Protein AF-A0A3G9J976-F1 (afdb_monomer)

Organism: NCBI:txid2487118

Secondary structure (DSSP, 8-state):
-PPPPP-PPP------HHHHHHHHHHHHHH---HHHHHHHHHHHHHHHHHHHHHHHHHT--

pLDDT: mean 85.23, std 12.8, range [47.75, 96.12]

Mean predicted aligned error: 7.73 Å

Radius of gyration: 16.68 Å; Cα contacts (8 Å, |Δi|>4): 9; chains: 1; bounding box: 41×42×29 Å

Nearest PDB structures (foldseek):
  7vp3-assembly2_G  TM=6.730E-01  e=2.166E+00  Arabidopsis thaliana
  7vp2-assembly1_B  TM=6.245E-01  e=4.855E+00  Arabidopsis thaliana
  6zxf-assembly1_J  TM=3.621E-01  e=7.880E+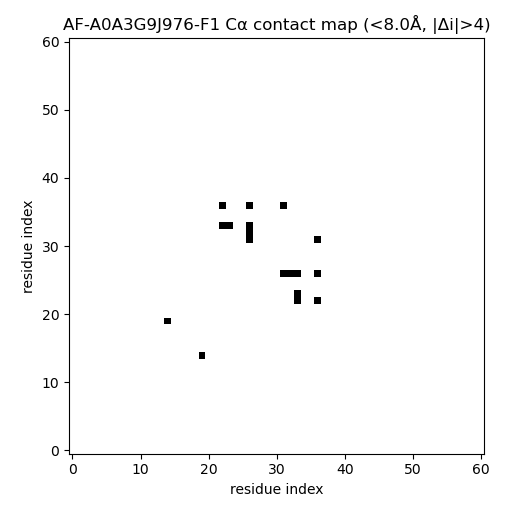00  Homo sapiens

Solvent-accessible surface area (backbone atoms only — not comparable to full-atom values): 3892 Å² total; per-residue (Å²): 128,86,72,79,77,76,94,72,78,88,87,87,79,90,73,60,68,65,63,51,51,52,47,50,50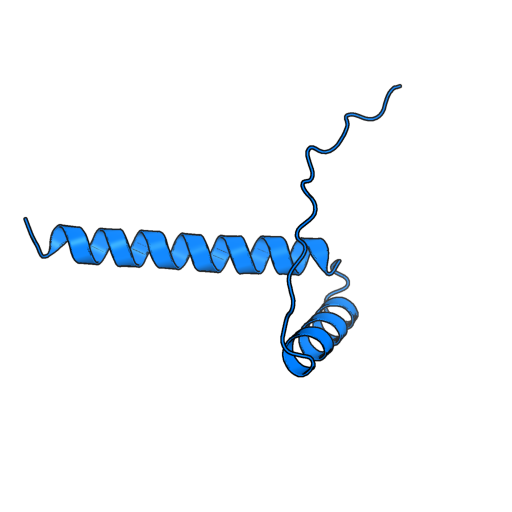,50,23,64,75,67,73,45,54,60,67,59,54,52,54,49,53,51,50,53,50,52,54,52,50,52,56,53,53,51,59,61,50,64,78,74,109

Foldseek 3Di:
DPDPPPPDDDDDDDDDPVVVVVLVVCCVVVVHDSVVVVVVVVVVVVVVVVVVVVVVVVVVD

Sequence (61 aa):
MPRPRKDGVNLNLKIDKQIYDDLNDFSTYSGQTKTFIVEKALKEYMTKYERMKDMLKDDND

Structure (mmCIF, N/CA/C/O backbone):
data_AF-A0A3G9J976-F1
#
_entry.id   AF-A0A3G9J976-F1
#
loop_
_atom_site.group_PDB
_atom_site.id
_atom_site.type_symbol
_atom_site.label_atom_id
_atom_site.label_alt_id
_atom_site.label_comp_id
_atom_site.label_asym_id
_atom_site.label_entity_id
_atom_site.label_seq_id
_atom_site.pdbx_PDB_ins_code
_atom_site.Cartn_x
_atom_site.Cartn_y
_atom_site.Cartn_z
_atom_site.occupancy
_atom_site.B_iso_or_equiv
_atom_site.auth_seq_id
_atom_site.auth_comp_id
_atom_site.auth_asym_id
_atom_site.auth_atom_id
_atom_site.pdbx_PDB_model_num
ATOM 1 N N . MET A 1 1 ? -9.472 29.941 4.063 1.00 57.31 1 MET A N 1
ATOM 2 C CA . MET A 1 1 ? -8.295 29.754 3.185 1.00 57.31 1 MET A CA 1
ATOM 3 C C . MET A 1 1 ? -8.591 28.636 2.196 1.00 57.31 1 MET A C 1
ATOM 5 O O . MET A 1 1 ? -9.141 27.628 2.635 1.00 57.31 1 MET A O 1
ATOM 9 N N . PRO A 1 2 ? -8.279 28.788 0.898 1.00 56.22 2 PRO A N 1
ATOM 10 C CA . PRO A 1 2 ? -8.319 27.666 -0.035 1.00 56.22 2 PRO A CA 1
ATOM 11 C C . PRO A 1 2 ? -7.366 26.584 0.487 1.00 56.22 2 PRO A C 1
ATOM 13 O O . PRO A 1 2 ? -6.192 26.863 0.727 1.00 56.22 2 PRO A O 1
ATOM 16 N N . ARG A 1 3 ? -7.877 25.374 0.752 1.00 68.50 3 ARG A N 1
ATOM 17 C CA . ARG A 1 3 ? -7.009 24.252 1.128 1.00 68.50 3 ARG A CA 1
ATOM 18 C C . ARG A 1 3 ? -6.055 24.006 -0.046 1.00 68.50 3 ARG A C 1
ATOM 20 O O . ARG A 1 3 ? -6.561 23.868 -1.163 1.00 68.50 3 ARG A O 1
ATOM 27 N N . PRO A 1 4 ? -4.730 23.945 0.171 1.00 65.06 4 PRO A N 1
ATOM 28 C CA . PRO A 1 4 ? -3.818 23.508 -0.875 1.00 65.06 4 PRO A CA 1
ATOM 29 C C . PRO A 1 4 ? -4.307 22.146 -1.368 1.00 65.06 4 PRO A C 1
ATOM 31 O O . PRO A 1 4 ? -4.556 21.236 -0.570 1.00 65.06 4 PRO A O 1
ATOM 34 N N . ARG A 1 5 ? -4.564 22.045 -2.675 1.00 63.25 5 ARG A N 1
ATOM 35 C CA . ARG A 1 5 ? -4.966 20.782 -3.284 1.00 63.25 5 ARG A CA 1
ATOM 36 C C . ARG A 1 5 ? -3.784 19.843 -3.101 1.00 63.25 5 ARG A C 1
ATOM 38 O O . ARG A 1 5 ? -2.687 20.140 -3.548 1.00 63.25 5 ARG A O 1
ATOM 45 N N . LYS A 1 6 ? -3.991 18.759 -2.361 1.00 64.00 6 LYS A N 1
ATOM 46 C CA . LYS A 1 6 ? -3.005 17.687 -2.278 1.00 64.00 6 LYS A CA 1
ATOM 47 C C . LYS A 1 6 ? -2.919 17.115 -3.696 1.00 64.00 6 LYS A C 1
ATOM 49 O O . LYS A 1 6 ? -3.947 16.655 -4.190 1.00 64.00 6 LYS A O 1
ATOM 54 N N . ASP A 1 7 ? -1.764 17.215 -4.352 1.00 72.69 7 ASP A N 1
ATOM 55 C CA . ASP A 1 7 ? -1.523 16.704 -5.711 1.00 72.69 7 ASP A CA 1
ATOM 56 C C . ASP A 1 7 ? -1.545 15.165 -5.717 1.00 72.69 7 ASP A C 1
ATOM 58 O O . ASP A 1 7 ? -0.525 14.493 -5.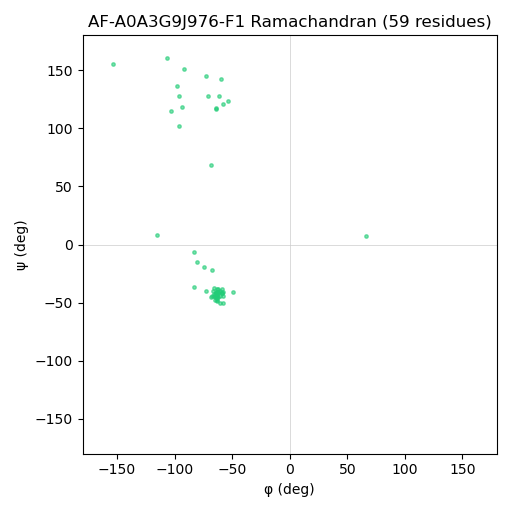832 1.00 72.69 7 ASP A O 1
ATOM 62 N N . GLY A 1 8 ? -2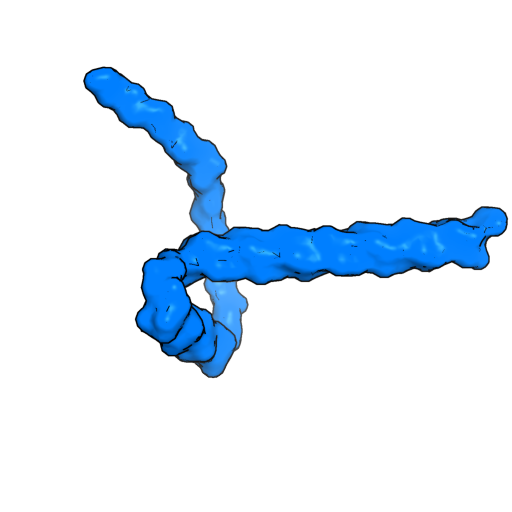.726 14.593 -5.490 1.00 71.81 8 GLY A N 1
ATOM 63 C CA . GLY A 1 8 ? -2.973 13.160 -5.501 1.00 71.81 8 GLY A CA 1
ATOM 64 C C . GLY A 1 8 ? -3.502 12.727 -6.861 1.00 71.81 8 GLY A C 1
ATOM 65 O O . GLY A 1 8 ? -4.492 13.273 -7.346 1.00 71.81 8 GLY A O 1
ATOM 66 N N . VAL A 1 9 ? -2.862 11.723 -7.456 1.00 84.25 9 VAL A N 1
ATOM 67 C CA . VAL A 1 9 ? -3.361 11.038 -8.654 1.00 84.25 9 VAL A CA 1
ATOM 68 C C . VAL A 1 9 ? -4.069 9.757 -8.220 1.00 84.25 9 VAL A C 1
ATOM 70 O O . VAL A 1 9 ? -3.577 9.027 -7.361 1.00 84.25 9 VAL A O 1
ATOM 73 N N . ASN A 1 10 ? -5.229 9.475 -8.813 1.00 85.38 10 ASN A N 1
ATOM 74 C CA . ASN A 1 10 ? -5.966 8.246 -8.532 1.00 85.38 10 ASN A CA 1
ATOM 75 C C . ASN A 1 10 ? -5.244 7.037 -9.137 1.00 85.38 10 ASN A C 1
ATOM 77 O O . ASN A 1 10 ? -4.978 7.004 -10.338 1.00 85.38 10 ASN A O 1
ATOM 81 N N . LEU A 1 11 ? -4.996 6.018 -8.317 1.00 85.00 11 LEU A N 1
ATOM 82 C CA . LEU A 1 11 ? -4.438 4.742 -8.749 1.00 85.00 11 LEU A CA 1
ATOM 83 C C . LEU A 1 11 ? -5.580 3.741 -8.970 1.00 85.00 11 LEU A C 1
ATOM 85 O O . LEU A 1 11 ? -6.130 3.210 -8.008 1.00 85.00 11 LEU A O 1
ATOM 89 N N . ASN A 1 12 ? -5.960 3.509 -10.230 1.00 87.94 12 ASN A N 1
ATOM 90 C CA . ASN A 1 12 ? -6.984 2.524 -10.586 1.00 87.94 12 ASN A CA 1
ATOM 91 C C . ASN A 1 12 ? -6.326 1.264 -11.155 1.00 87.94 12 ASN A C 1
ATOM 93 O O . ASN A 1 12 ? -5.700 1.312 -12.212 1.00 87.94 12 ASN A O 1
ATOM 97 N N . LEU A 1 13 ? -6.454 0.146 -10.447 1.00 88.25 13 LEU A N 1
ATOM 98 C CA . LEU A 1 13 ? -5.883 -1.137 -10.837 1.00 88.25 13 LEU A CA 1
ATOM 99 C C . LEU A 1 13 ? -6.698 -2.286 -10.240 1.00 88.25 13 LEU A C 1
ATOM 101 O O . LEU A 1 13 ? -7.383 -2.127 -9.229 1.00 88.25 13 LEU A O 1
ATOM 105 N N . LYS A 1 14 ? -6.637 -3.449 -10.886 1.00 92.19 14 LYS A N 1
ATOM 106 C CA . LYS A 1 14 ? -7.268 -4.673 -10.394 1.00 92.19 14 LYS A CA 1
ATOM 107 C C . LYS A 1 14 ? -6.233 -5.457 -9.592 1.00 92.19 14 LYS A C 1
ATOM 109 O O . LYS A 1 14 ? -5.221 -5.856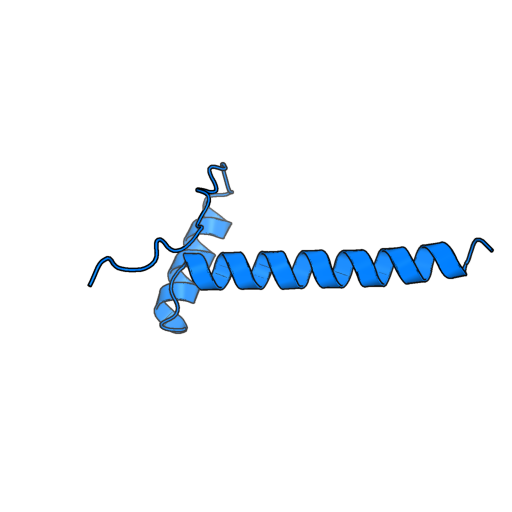 -10.161 1.00 92.19 14 LYS A O 1
ATOM 114 N N . ILE A 1 15 ? -6.486 -5.668 -8.302 1.00 92.69 15 ILE A N 1
ATOM 115 C CA . ILE A 1 15 ? -5.663 -6.545 -7.457 1.00 92.69 15 ILE A CA 1
ATOM 116 C C . ILE A 1 15 ? -6.384 -7.844 -7.147 1.00 92.69 15 ILE A C 1
ATOM 118 O O . ILE A 1 15 ? -7.608 -7.933 -7.269 1.00 92.69 15 ILE A O 1
ATOM 122 N N . ASP A 1 16 ? -5.601 -8.839 -6.746 1.00 96.12 16 ASP A N 1
ATOM 123 C CA . ASP A 1 16 ? -6.140 -10.074 -6.207 1.00 96.12 16 ASP A CA 1
ATOM 124 C C . ASP A 1 16 ? -6.988 -9.803 -4.955 1.00 96.12 16 ASP A C 1
ATOM 126 O O . ASP A 1 16 ? -6.674 -8.925 -4.144 1.00 96.12 16 ASP A O 1
ATOM 130 N N . LYS A 1 17 ? -8.083 -10.556 -4.813 1.00 95.00 17 LYS A N 1
ATOM 131 C CA . LYS A 1 17 ? -9.036 -10.370 -3.720 1.00 95.00 17 LYS A CA 1
ATOM 132 C C . LYS A 1 17 ? -8.392 -10.626 -2.356 1.00 95.00 17 LYS A C 1
ATOM 134 O O . LYS A 1 17 ? -8.632 -9.847 -1.443 1.00 95.00 17 LYS A O 1
ATOM 139 N N . GLN A 1 18 ? -7.560 -11.658 -2.232 1.00 95.81 18 GLN A N 1
ATOM 140 C CA . GLN A 1 18 ? -6.902 -11.985 -0.965 1.00 95.81 18 GLN A CA 1
ATOM 141 C C . GLN A 1 18 ? -5.960 -10.857 -0.541 1.00 95.81 18 GLN A C 1
ATOM 143 O O . GLN A 1 18 ? -6.007 -10.414 0.597 1.00 95.81 18 GLN A O 1
ATOM 148 N N . ILE A 1 19 ? -5.205 -10.295 -1.490 1.00 94.00 19 ILE A N 1
ATOM 149 C CA . ILE A 1 19 ? -4.320 -9.150 -1.227 1.00 94.00 19 ILE A CA 1
ATOM 150 C C . ILE A 1 19 ? -5.122 -7.919 -0.773 1.00 94.00 19 ILE A C 1
ATOM 152 O O . ILE A 1 19 ? -4.672 -7.161 0.088 1.00 94.00 19 ILE A O 1
ATOM 156 N N . TYR A 1 20 ? -6.308 -7.691 -1.348 1.00 93.94 20 TYR A N 1
ATOM 157 C CA . TYR A 1 20 ? -7.184 -6.602 -0.909 1.00 93.94 20 TYR A CA 1
ATOM 158 C C . TYR A 1 20 ? -7.702 -6.809 0.517 1.00 93.94 20 TYR A C 1
ATOM 160 O O . TYR A 1 20 ? -7.744 -5.851 1.295 1.00 93.94 20 TYR A O 1
ATOM 168 N N . ASP A 1 21 ? -8.100 -8.037 0.841 1.00 95.38 21 ASP A N 1
ATOM 169 C CA . ASP A 1 21 ? -8.610 -8.402 2.160 1.00 95.38 21 ASP A CA 1
ATOM 170 C C . ASP A 1 21 ? -7.494 -8.253 3.216 1.00 95.38 21 ASP A C 1
ATOM 172 O O . ASP A 1 21 ? -7.686 -7.544 4.204 1.00 95.38 21 ASP A O 1
ATOM 176 N N . ASP A 1 22 ? -6.280 -8.736 2.931 1.00 94.06 22 ASP A N 1
ATOM 177 C CA . ASP A 1 22 ? -5.098 -8.556 3.788 1.00 94.06 22 ASP A CA 1
ATOM 178 C C . ASP A 1 22 ? -4.764 -7.071 4.017 1.00 94.06 22 ASP A C 1
ATOM 180 O O . ASP A 1 22 ? -4.451 -6.645 5.132 1.00 94.06 22 ASP A O 1
ATOM 184 N N . LEU A 1 23 ? -4.855 -6.243 2.968 1.00 92.81 23 LEU A N 1
ATOM 185 C CA . LEU A 1 23 ? -4.654 -4.795 3.075 1.00 92.81 23 LEU A CA 1
ATOM 186 C C . LEU A 1 23 ? -5.713 -4.145 3.977 1.00 92.81 23 LEU A C 1
ATOM 188 O O . LEU A 1 23 ? -5.414 -3.195 4.707 1.00 92.81 23 LEU A O 1
ATOM 192 N N . ASN A 1 24 ? -6.958 -4.615 3.901 1.00 92.94 24 ASN A N 1
ATOM 193 C CA . ASN A 1 24 ? -8.056 -4.105 4.711 1.00 92.94 24 ASN A CA 1
ATOM 194 C C . ASN A 1 24 ? -7.861 -4.444 6.192 1.00 92.94 24 ASN A C 1
ATOM 196 O O . ASN A 1 24 ? -8.006 -3.568 7.050 1.00 92.94 24 ASN A O 1
ATOM 200 N N . ASP A 1 25 ? -7.465 -5.678 6.473 1.00 94.50 25 ASP A N 1
ATOM 201 C CA . ASP A 1 25 ? -7.157 -6.138 7.820 1.00 94.50 25 ASP A CA 1
ATOM 202 C C . ASP A 1 25 ? -5.960 -5.364 8.375 1.00 94.50 25 ASP A C 1
ATOM 204 O O . ASP A 1 25 ? -6.051 -4.754 9.441 1.00 94.50 25 ASP A O 1
ATOM 208 N N . PHE A 1 26 ? -4.873 -5.247 7.607 1.00 92.44 26 PHE A N 1
ATOM 209 C CA . PHE A 1 26 ? -3.701 -4.466 8.005 1.00 92.44 26 PHE A CA 1
ATOM 210 C C . PHE A 1 26 ? -4.037 -2.994 8.283 1.00 92.44 26 PHE A C 1
ATOM 212 O O . PHE A 1 26 ? -3.554 -2.417 9.261 1.00 92.44 26 PHE A O 1
ATOM 219 N N . SER A 1 27 ? -4.891 -2.373 7.465 1.00 92.38 27 SER A N 1
ATOM 220 C CA . SER A 1 27 ? -5.391 -1.010 7.696 1.00 92.38 27 SER A CA 1
ATOM 221 C C . SER A 1 27 ? -6.166 -0.900 9.009 1.00 92.38 27 SER A C 1
ATOM 223 O O . SER A 1 27 ? -5.976 0.062 9.754 1.00 92.38 27 SER A O 1
ATOM 225 N N . THR A 1 28 ? -6.968 -1.914 9.330 1.00 92.19 28 THR A N 1
ATOM 226 C CA . THR A 1 28 ? -7.759 -1.973 10.564 1.00 92.19 28 THR A CA 1
ATOM 227 C C . THR A 1 28 ? -6.866 -2.128 11.795 1.00 92.19 28 THR A C 1
ATOM 229 O O . THR A 1 28 ? -7.031 -1.394 12.766 1.00 92.19 28 THR A O 1
ATOM 232 N N . TYR A 1 29 ? -5.872 -3.019 11.745 1.00 91.88 29 TYR A N 1
ATOM 233 C CA . TYR A 1 29 ? -4.958 -3.268 12.865 1.00 91.88 29 TYR A CA 1
ATOM 234 C C . TYR A 1 29 ? -3.953 -2.134 13.097 1.00 91.88 29 TYR A C 1
ATOM 236 O O . TYR A 1 29 ? -3.658 -1.79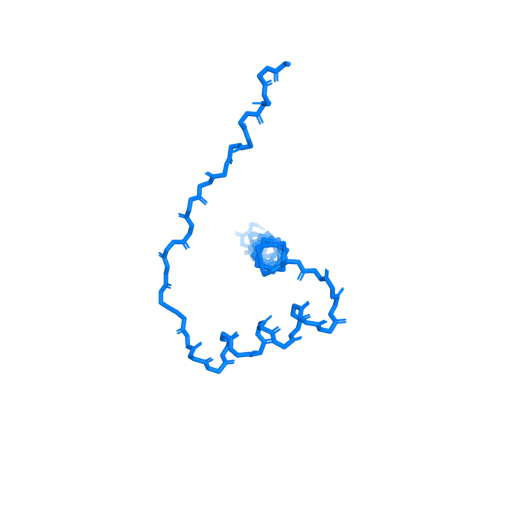4 14.240 1.00 91.88 29 TYR A O 1
ATOM 244 N N . SER A 1 30 ? -3.413 -1.543 12.028 1.00 88.81 30 SER A N 1
ATOM 245 C CA . SER A 1 30 ? -2.392 -0.489 12.123 1.00 88.81 30 SER A CA 1
ATOM 246 C C . SER A 1 30 ? -2.966 0.901 12.422 1.00 88.81 30 SER A C 1
ATOM 248 O O . SER A 1 30 ? -2.208 1.816 12.745 1.00 88.81 30 SER A O 1
ATOM 250 N N . GLY A 1 31 ? -4.284 1.089 12.267 1.00 91.12 31 GLY A N 1
ATOM 251 C CA . GLY A 1 31 ? -4.939 2.400 12.328 1.00 91.12 31 GLY A CA 1
ATOM 252 C C . GLY A 1 31 ? -4.547 3.342 11.181 1.00 91.12 31 GLY A C 1
ATOM 253 O O . GLY A 1 31 ? -4.894 4.523 11.198 1.00 91.12 31 GLY A O 1
ATOM 254 N N . GLN A 1 32 ? -3.805 2.848 10.187 1.00 90.62 32 GLN A N 1
ATOM 255 C CA . GLN A 1 32 ? -3.363 3.620 9.031 1.00 90.62 32 GLN A CA 1
ATOM 256 C C . GLN A 1 32 ? -4.366 3.501 7.889 1.00 90.62 32 GLN A C 1
ATOM 258 O O . GLN A 1 32 ? -5.038 2.484 7.722 1.00 90.62 32 GLN A O 1
ATOM 263 N N . THR A 1 33 ? -4.456 4.536 7.054 1.00 91.69 33 THR A N 1
ATOM 264 C CA . THR A 1 33 ? -5.328 4.498 5.877 1.00 91.69 33 THR A CA 1
ATOM 265 C C . THR A 1 33 ? -4.748 3.576 4.807 1.00 91.69 33 THR A C 1
ATOM 267 O O . THR A 1 33 ? -3.535 3.549 4.588 1.00 91.69 33 THR A O 1
ATOM 270 N N . LYS A 1 34 ? -5.621 2.874 4.073 1.00 90.19 34 LYS A N 1
ATOM 271 C CA . LYS A 1 34 ? -5.228 2.038 2.922 1.00 90.19 34 LYS A CA 1
ATOM 272 C C . LYS A 1 34 ? -4.317 2.792 1.950 1.00 90.19 34 LYS A C 1
ATOM 274 O O . LYS A 1 34 ? -3.327 2.243 1.488 1.00 90.19 34 LYS A O 1
ATOM 279 N N . THR A 1 35 ? -4.616 4.069 1.697 1.00 91.00 35 THR A N 1
ATOM 280 C CA . THR A 1 35 ? -3.800 4.948 0.848 1.00 91.00 35 THR A CA 1
ATOM 281 C C . THR A 1 35 ? -2.365 5.058 1.353 1.00 91.00 35 THR A C 1
ATOM 283 O O . THR A 1 35 ? -1.441 4.829 0.584 1.00 91.00 35 THR A O 1
ATOM 286 N N . PHE A 1 36 ? -2.168 5.345 2.643 1.00 91.25 36 PHE A N 1
ATOM 287 C CA . PHE A 1 36 ? -0.830 5.481 3.218 1.00 91.25 36 PHE A CA 1
ATOM 288 C C . PHE A 1 36 ? -0.042 4.168 3.154 1.00 91.25 36 PHE A C 1
ATOM 290 O O . PHE A 1 36 ? 1.143 4.163 2.827 1.00 91.25 36 PHE A O 1
ATOM 297 N N . ILE A 1 37 ? -0.710 3.048 3.434 1.00 93.06 37 ILE A N 1
ATOM 298 C CA . ILE A 1 37 ? -0.096 1.718 3.395 1.00 93.06 37 ILE A CA 1
ATOM 299 C C . ILE A 1 37 ? 0.366 1.385 1.974 1.00 93.06 37 ILE A C 1
ATOM 301 O O . ILE A 1 37 ? 1.503 0.957 1.786 1.00 93.06 37 ILE A O 1
ATOM 305 N N . VAL A 1 38 ? -0.484 1.632 0.973 1.00 92.81 38 VAL A N 1
ATOM 306 C CA . VAL A 1 38 ? -0.158 1.397 -0.441 1.00 92.81 38 VAL A CA 1
ATOM 307 C C . VAL A 1 38 ? 0.981 2.307 -0.904 1.00 92.81 38 VAL A C 1
ATOM 309 O O . VAL A 1 38 ? 1.925 1.823 -1.523 1.00 92.81 38 VAL A O 1
ATOM 312 N N . GLU A 1 39 ? 0.949 3.599 -0.566 1.00 92.38 39 GLU A N 1
ATOM 313 C CA . GLU A 1 39 ? 2.039 4.536 -0.877 1.00 92.38 39 GLU A CA 1
ATOM 314 C C . GLU A 1 39 ? 3.372 4.072 -0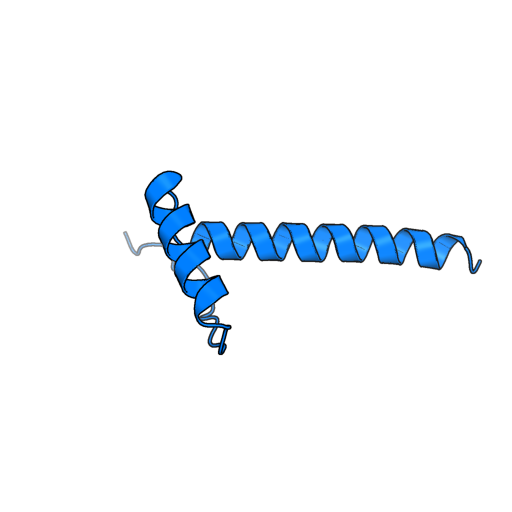.270 1.00 92.38 39 GLU A C 1
ATOM 316 O O . GLU A 1 39 ? 4.405 4.074 -0.945 1.00 92.38 39 GLU A O 1
ATOM 321 N N . LYS A 1 40 ? 3.351 3.624 0.990 1.00 93.12 40 LYS A N 1
ATOM 322 C CA . LYS A 1 40 ? 4.535 3.113 1.684 1.00 93.12 40 LYS A CA 1
ATOM 323 C C . LYS A 1 40 ? 5.065 1.834 1.033 1.00 93.12 40 LYS A C 1
ATOM 325 O O . LYS A 1 40 ? 6.258 1.760 0.746 1.00 93.12 40 LYS A O 1
ATOM 330 N N . ALA A 1 41 ? 4.191 0.868 0.753 1.00 92.75 41 ALA A N 1
ATOM 331 C CA . ALA A 1 41 ? 4.561 -0.395 0.120 1.00 92.75 41 ALA A CA 1
ATOM 332 C C . ALA A 1 41 ? 5.177 -0.178 -1.273 1.00 92.75 41 ALA A C 1
ATOM 334 O O . ALA A 1 41 ? 6.229 -0.741 -1.579 1.00 92.75 41 ALA A O 1
ATOM 335 N N . LEU A 1 42 ? 4.574 0.693 -2.093 1.00 93.62 42 LEU A N 1
ATOM 336 C CA . LEU A 1 42 ? 5.100 1.048 -3.414 1.00 93.62 42 LEU A CA 1
ATOM 337 C C . LEU A 1 42 ? 6.473 1.716 -3.315 1.00 93.62 42 LEU A C 1
ATOM 339 O O . LEU A 1 42 ? 7.394 1.341 -4.040 1.00 93.62 42 LEU A O 1
ATOM 343 N N . LYS A 1 43 ? 6.640 2.669 -2.392 1.00 94.81 43 LYS A N 1
ATOM 344 C CA . LYS A 1 43 ? 7.918 3.362 -2.198 1.00 94.81 43 LYS A CA 1
ATOM 345 C C . LYS A 1 43 ? 9.022 2.406 -1.753 1.00 94.81 43 LYS A C 1
ATOM 347 O O . LYS A 1 43 ? 10.140 2.485 -2.264 1.00 94.81 43 LYS A O 1
ATOM 352 N N . GLU A 1 44 ? 8.724 1.504 -0.822 1.00 95.69 44 GLU A N 1
ATOM 353 C CA . GLU A 1 44 ? 9.678 0.491 -0.367 1.00 95.69 44 GLU A CA 1
ATOM 354 C C . GLU A 1 44 ? 10.064 -0.468 -1.496 1.00 95.69 44 GLU A C 1
ATOM 356 O O . GLU A 1 44 ? 11.250 -0.750 -1.670 1.00 95.69 44 GLU A O 1
ATOM 361 N N . TYR A 1 45 ? 9.093 -0.919 -2.295 1.00 94.56 45 TYR A N 1
ATOM 362 C CA . TYR A 1 45 ? 9.347 -1.780 -3.449 1.00 94.56 45 TYR A CA 1
ATOM 363 C C . TYR A 1 45 ? 10.250 -1.096 -4.484 1.00 94.56 45 TYR A C 1
ATOM 365 O O . TYR A 1 45 ? 11.284 -1.648 -4.856 1.00 94.56 45 TYR A O 1
ATOM 373 N N . MET A 1 46 ? 9.918 0.135 -4.887 1.00 93.75 46 MET A N 1
ATOM 374 C CA . MET A 1 46 ? 10.720 0.907 -5.845 1.00 93.75 46 MET A CA 1
ATOM 375 C C . MET A 1 46 ? 12.131 1.185 -5.318 1.00 93.75 46 MET A C 1
ATOM 377 O O . MET A 1 46 ? 13.103 1.044 -6.050 1.00 93.75 46 MET A O 1
ATOM 381 N N . THR A 1 47 ? 12.265 1.514 -4.030 1.00 94.94 47 THR A N 1
ATOM 382 C CA . THR A 1 47 ? 13.578 1.759 -3.410 1.00 94.94 47 THR A CA 1
ATOM 383 C C . THR A 1 47 ? 14.443 0.498 -3.413 1.00 94.94 47 THR A C 1
ATOM 385 O O . THR A 1 47 ? 15.639 0.570 -3.684 1.00 94.94 47 THR A O 1
ATOM 388 N N . LYS A 1 48 ? 13.857 -0.670 -3.113 1.00 94.75 48 LYS A N 1
ATOM 389 C CA . LYS A 1 48 ? 14.568 -1.956 -3.189 1.00 94.75 48 LYS A CA 1
ATOM 390 C C . LYS A 1 48 ? 14.987 -2.279 -4.621 1.00 94.75 48 LYS A C 1
ATOM 392 O O . LYS A 1 48 ? 16.105 -2.741 -4.822 1.00 94.75 48 LYS A O 1
ATOM 397 N N . TYR A 1 49 ? 14.117 -2.006 -5.590 1.00 93.88 49 TYR A N 1
ATOM 398 C CA . TYR A 1 49 ? 14.406 -2.229 -7.001 1.00 93.88 49 TYR A CA 1
ATOM 399 C C . TYR A 1 49 ? 15.571 -1.367 -7.503 1.00 93.88 49 TYR A C 1
ATOM 401 O O . TYR A 1 49 ? 16.490 -1.906 -8.112 1.00 93.88 49 TYR A O 1
ATOM 409 N N . GLU A 1 50 ? 15.589 -0.063 -7.204 1.00 92.75 50 GLU A N 1
ATOM 410 C CA . GLU A 1 50 ? 16.711 0.801 -7.610 1.00 92.75 50 GLU A CA 1
ATOM 411 C C . GLU A 1 50 ? 18.030 0.349 -6.969 1.00 92.75 50 GLU A C 1
ATOM 413 O O . GL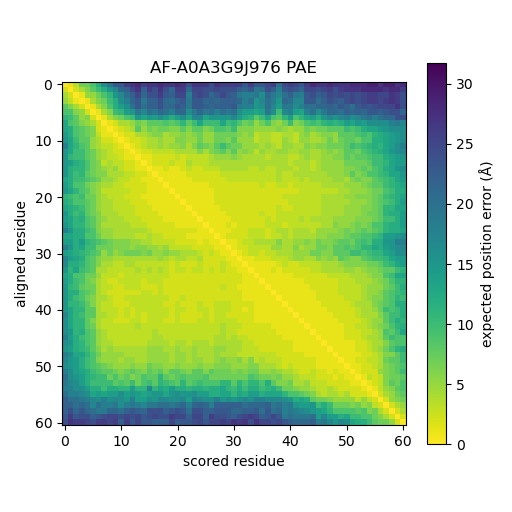U A 1 50 ? 19.022 0.210 -7.672 1.00 92.75 50 GLU A O 1
ATOM 418 N N . ARG A 1 51 ? 18.034 -0.027 -5.680 1.00 91.06 51 ARG A N 1
ATOM 419 C CA . ARG A 1 51 ? 19.243 -0.580 -5.038 1.00 91.06 51 ARG A CA 1
ATOM 420 C C . ARG A 1 51 ? 19.760 -1.843 -5.727 1.00 91.06 51 ARG A C 1
ATOM 422 O O . ARG A 1 51 ? 20.963 -2.004 -5.880 1.00 91.06 51 ARG A O 1
ATOM 429 N N . MET A 1 52 ? 18.859 -2.745 -6.116 1.00 89.50 52 MET A N 1
ATOM 430 C CA . MET A 1 52 ? 19.228 -3.976 -6.819 1.00 89.50 52 MET A CA 1
ATOM 431 C C . MET A 1 52 ? 19.788 -3.681 -8.212 1.00 89.50 52 MET A C 1
ATOM 433 O O . MET A 1 52 ? 20.751 -4.300 -8.648 1.00 89.50 52 MET A O 1
ATOM 437 N N . LYS A 1 53 ? 19.186 -2.720 -8.908 1.00 88.31 53 LYS A N 1
ATOM 438 C CA . LYS A 1 53 ? 19.618 -2.272 -10.229 1.00 88.31 53 LYS A CA 1
ATOM 439 C C . LYS A 1 53 ? 20.987 -1.598 -10.190 1.00 88.31 53 LYS A C 1
ATOM 441 O O . LYS A 1 53 ? 21.756 -1.809 -11.118 1.00 88.31 53 LYS A O 1
ATOM 446 N N . ASP A 1 54 ? 21.286 -0.827 -9.151 1.00 86.06 54 ASP A N 1
ATOM 447 C CA . ASP A 1 54 ? 22.607 -0.219 -8.974 1.00 86.06 54 ASP A CA 1
ATOM 448 C C . ASP A 1 54 ? 23.678 -1.301 -8.750 1.00 86.06 54 ASP A C 1
ATOM 450 O O . ASP A 1 54 ? 24.680 -1.310 -9.455 1.00 86.06 54 ASP A O 1
ATOM 454 N N . MET A 1 55 ? 23.404 -2.311 -7.910 1.00 78.94 55 MET A N 1
ATOM 455 C CA . MET A 1 55 ? 24.310 -3.462 -7.725 1.00 78.94 55 MET A CA 1
ATOM 456 C C . MET A 1 55 ? 24.577 -4.237 -9.025 1.00 78.94 55 MET A C 1
ATOM 458 O O . MET A 1 55 ? 25.692 -4.677 -9.266 1.00 78.94 55 MET A O 1
ATOM 462 N N . LEU A 1 56 ? 23.563 -4.399 -9.881 1.00 76.25 56 LEU A N 1
ATOM 463 C CA . LEU A 1 56 ? 23.704 -5.096 -11.167 1.00 76.25 56 LEU A CA 1
ATOM 464 C C . LEU A 1 56 ? 24.448 -4.277 -12.231 1.00 76.25 56 LEU A C 1
ATOM 466 O O . LEU A 1 56 ? 24.898 -4.841 -13.229 1.00 76.25 56 LEU A O 1
ATOM 470 N N . LYS A 1 57 ? 24.535 -2.955 -12.068 1.00 70.19 57 LYS A N 1
ATOM 471 C CA . LYS A 1 57 ? 25.296 -2.085 -12.971 1.00 70.19 57 LYS A CA 1
ATOM 472 C C . LYS A 1 57 ? 26.777 -2.061 -12.613 1.00 70.19 57 LYS A C 1
ATOM 474 O O . LYS A 1 57 ? 27.583 -2.069 -13.531 1.00 70.19 57 LYS A O 1
ATOM 479 N N . ASP A 1 58 ? 27.103 -2.112 -11.324 1.00 60.66 58 ASP A N 1
ATOM 480 C CA . ASP A 1 58 ? 28.490 -2.134 -10.843 1.00 60.66 58 ASP A CA 1
ATOM 481 C C . ASP A 1 58 ? 29.233 -3.440 -11.208 1.00 60.66 58 ASP A C 1
ATOM 483 O O . ASP A 1 58 ? 30.454 -3.439 -11.297 1.00 60.66 58 ASP A O 1
ATOM 487 N N . ASP A 1 59 ? 28.517 -4.541 -11.475 1.00 57.56 59 ASP A N 1
ATOM 488 C CA . ASP A 1 59 ? 29.102 -5.820 -11.927 1.00 57.56 59 ASP A CA 1
ATOM 489 C C . ASP A 1 59 ? 29.371 -5.884 -13.452 1.00 57.56 59 ASP A C 1
ATOM 491 O O . ASP A 1 59 ? 29.926 -6.872 -13.937 1.00 57.56 59 ASP A O 1
ATOM 495 N N . ASN A 1 60 ? 28.950 -4.875 -14.229 1.00 56.94 60 ASN A N 1
ATOM 496 C CA . ASN A 1 60 ? 29.078 -4.851 -15.696 1.00 56.94 60 ASN A CA 1
ATOM 497 C C . ASN A 1 60 ? 30.002 -3.737 -16.236 1.00 56.94 60 ASN A C 1
ATOM 499 O O . ASN A 1 60 ? 30.050 -3.567 -17.457 1.00 56.94 60 ASN A O 1
ATOM 503 N N . ASP A 1 61 ? 30.718 -3.014 -15.366 1.00 47.75 61 ASP A N 1
ATOM 504 C CA . ASP A 1 61 ? 31.711 -1.978 -15.719 1.00 47.75 61 ASP A CA 1
ATOM 505 C C . ASP A 1 61 ? 33.139 -2.373 -15.288 1.00 47.75 61 ASP A C 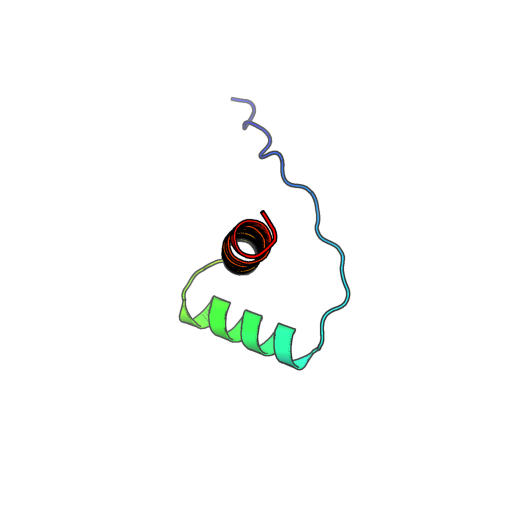1
ATOM 507 O O . ASP A 1 61 ? 33.317 -2.852 -14.143 1.00 47.75 61 ASP A O 1
#